Protein AF-A0A945GPC5-F1 (afdb_monomer_lite)

Structure (mmCIF, N/CA/C/O backbone):
data_AF-A0A945GPC5-F1
#
_entry.id   AF-A0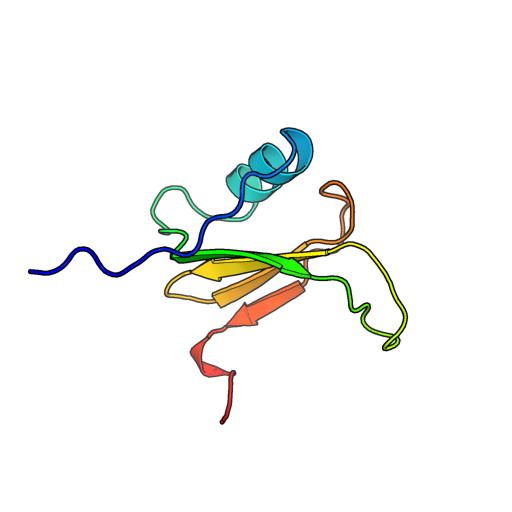A945GPC5-F1
#
loop_
_atom_site.group_PDB
_atom_site.id
_atom_site.type_symbol
_atom_site.label_atom_id
_atom_site.label_alt_id
_atom_site.label_comp_id
_atom_site.label_asym_id
_atom_site.label_entity_id
_atom_site.label_seq_id
_atom_site.pdbx_PDB_ins_code
_atom_site.Cartn_x
_atom_site.Cartn_y
_atom_site.Cartn_z
_atom_site.occupancy
_atom_site.B_iso_or_equiv
_atom_site.auth_seq_id
_atom_site.auth_comp_id
_atom_site.auth_asym_id
_atom_site.auth_atom_id
_atom_site.pdbx_PDB_model_num
ATOM 1 N N . MET A 1 1 ? 2.866 10.065 25.172 1.00 41.53 1 MET A N 1
ATOM 2 C CA . MET A 1 1 ? 2.486 8.985 24.243 1.00 41.53 1 MET A CA 1
ATOM 3 C C . MET A 1 1 ? 3.633 8.863 23.265 1.00 41.53 1 MET A C 1
ATOM 5 O O . MET A 1 1 ? 3.978 9.880 22.674 1.00 41.53 1 MET A O 1
ATOM 9 N N . ALA A 1 2 ? 4.328 7.724 23.234 1.00 45.25 2 ALA A N 1
ATOM 10 C CA . ALA A 1 2 ? 5.422 7.527 22.286 1.00 45.25 2 ALA A CA 1
ATOM 11 C C . ALA A 1 2 ? 4.834 7.628 20.876 1.00 45.25 2 ALA A C 1
ATOM 13 O O . ALA A 1 2 ? 3.757 7.084 20.643 1.00 45.25 2 ALA A O 1
ATOM 14 N N . ALA A 1 3 ? 5.479 8.379 19.985 1.00 51.38 3 ALA A N 1
ATOM 15 C CA . ALA A 1 3 ? 5.131 8.330 1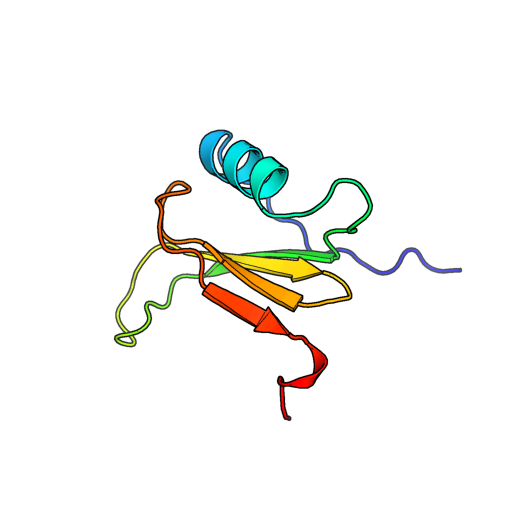8.575 1.00 51.38 3 ALA A CA 1
ATOM 16 C C . ALA A 1 3 ? 5.238 6.861 18.153 1.00 51.38 3 ALA A C 1
ATOM 18 O O . ALA A 1 3 ? 6.314 6.281 18.277 1.00 51.38 3 ALA A O 1
ATOM 19 N N . GLU A 1 4 ? 4.121 6.242 17.772 1.00 58.09 4 GLU A N 1
ATOM 20 C CA . GLU A 1 4 ? 4.136 4.909 17.174 1.00 58.09 4 GLU A CA 1
ATOM 21 C C . GLU A 1 4 ? 5.129 4.961 16.009 1.00 58.09 4 GLU A C 1
ATOM 23 O O . GLU A 1 4 ? 4.987 5.798 15.113 1.00 58.09 4 GLU A O 1
ATOM 28 N N . GLU A 1 5 ? 6.200 4.168 16.076 1.00 65.75 5 GLU A N 1
ATOM 29 C CA . GLU A 1 5 ? 7.246 4.158 15.054 1.00 65.75 5 GLU A CA 1
ATOM 30 C C . GLU A 1 5 ? 6.628 3.741 13.716 1.00 65.75 5 GLU A C 1
ATOM 32 O O . GLU A 1 5 ? 6.336 2.571 13.474 1.00 65.75 5 GLU A O 1
ATOM 37 N N . ARG A 1 6 ? 6.392 4.727 12.846 1.00 81.69 6 ARG A N 1
ATOM 38 C CA . ARG A 1 6 ? 5.972 4.502 11.464 1.00 81.69 6 ARG A CA 1
ATOM 39 C C . ARG A 1 6 ? 7.179 4.025 10.672 1.00 81.69 6 ARG A C 1
ATOM 41 O O . ARG A 1 6 ? 8.229 4.667 10.697 1.00 81.69 6 ARG A O 1
ATOM 48 N N . LEU A 1 7 ? 7.015 2.944 9.921 1.00 88.94 7 LEU A N 1
ATOM 49 C CA . LEU A 1 7 ? 8.057 2.426 9.041 1.00 88.94 7 LEU A CA 1
ATOM 50 C C . LEU A 1 7 ? 7.774 2.900 7.617 1.00 88.94 7 LEU A C 1
ATOM 52 O O . LEU A 1 7 ? 7.061 2.235 6.873 1.00 88.94 7 LEU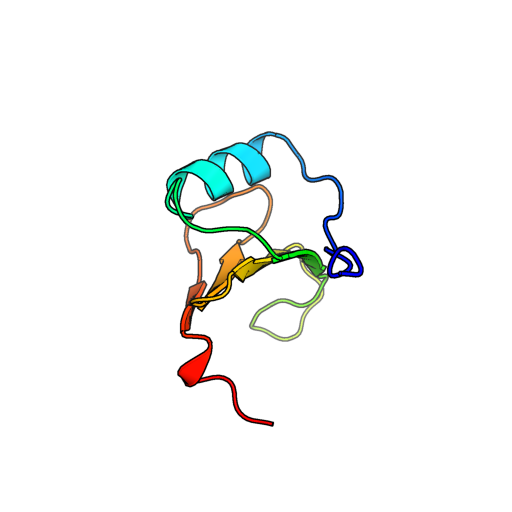 A O 1
ATOM 56 N N . GLN A 1 8 ? 8.278 4.079 7.255 1.00 91.69 8 GLN A N 1
ATOM 57 C CA . GLN A 1 8 ? 8.040 4.674 5.938 1.00 91.69 8 GLN A CA 1
ATOM 58 C C . GLN A 1 8 ? 9.351 4.898 5.189 1.00 91.69 8 GLN A C 1
ATOM 60 O O . GLN A 1 8 ? 10.033 5.905 5.376 1.00 91.69 8 GLN A O 1
ATOM 65 N N . GLU A 1 9 ? 9.679 3.974 4.297 1.00 90.25 9 GLU A N 1
ATOM 66 C CA . GLU A 1 9 ? 10.795 4.123 3.369 1.00 90.25 9 GLU A CA 1
ATOM 67 C C . GLU A 1 9 ? 10.485 5.201 2.320 1.00 90.25 9 GLU A C 1
ATOM 69 O O . GLU A 1 9 ? 9.316 5.411 1.980 1.00 90.25 9 GLU A O 1
ATOM 74 N N . PRO A 1 10 ? 11.491 5.926 1.806 1.00 90.50 10 PRO A N 1
ATOM 75 C CA . PRO A 1 10 ? 11.293 6.864 0.706 1.00 90.50 10 PRO A CA 1
ATOM 76 C C . PRO A 1 10 ? 10.875 6.113 -0.562 1.00 90.50 10 PRO A C 1
ATOM 78 O O . PRO A 1 10 ? 11.526 5.146 -0.946 1.00 90.50 10 PRO A O 1
ATOM 81 N N . ALA A 1 11 ? 9.817 6.577 -1.229 1.00 88.12 11 ALA A N 1
ATOM 82 C CA . ALA A 1 11 ? 9.306 5.961 -2.450 1.00 88.12 11 ALA A CA 1
ATOM 83 C C . ALA A 1 11 ? 9.506 6.879 -3.670 1.00 88.12 11 ALA A C 1
ATOM 85 O O . ALA A 1 11 ? 9.506 8.104 -3.525 1.00 88.12 11 ALA A O 1
ATOM 86 N N . PRO A 1 12 ? 9.656 6.325 -4.887 1.00 89.38 12 PRO A N 1
ATOM 87 C CA . PRO A 1 12 ? 9.641 7.114 -6.114 1.00 89.38 12 PRO A CA 1
ATOM 88 C C . PRO A 1 12 ? 8.336 7.906 -6.267 1.00 89.38 12 PRO A C 1
ATOM 90 O O . PRO A 1 12 ? 7.266 7.428 -5.893 1.00 89.38 12 PRO A O 1
ATOM 93 N N . ALA A 1 13 ? 8.402 9.078 -6.904 1.00 89.12 13 ALA A N 1
ATOM 94 C CA . ALA A 1 13 ? 7.250 9.975 -7.054 1.00 89.12 13 ALA A CA 1
ATOM 95 C C . ALA A 1 13 ? 6.023 9.309 -7.708 1.00 89.12 13 ALA A C 1
ATOM 97 O O . ALA A 1 13 ? 4.894 9.597 -7.322 1.00 89.12 13 ALA A O 1
ATOM 98 N N . ALA A 1 14 ? 6.233 8.395 -8.663 1.00 87.62 14 ALA A N 1
ATOM 99 C CA . ALA A 1 14 ? 5.152 7.640 -9.300 1.00 87.62 14 ALA A CA 1
ATOM 100 C C . ALA A 1 14 ? 4.393 6.747 -8.302 1.00 87.62 14 ALA A C 1
ATOM 102 O O . ALA A 1 14 ? 3.165 6.689 -8.321 1.00 87.62 14 ALA A O 1
ATOM 103 N N . VAL A 1 15 ? 5.119 6.111 -7.380 1.00 87.06 15 VAL A N 1
ATOM 104 C CA . VAL A 1 15 ? 4.539 5.282 -6.318 1.00 87.06 15 VAL A CA 1
ATOM 105 C C . VAL A 1 15 ? 3.801 6.160 -5.315 1.00 87.06 15 VAL A C 1
ATOM 107 O O . VAL A 1 15 ? 2.679 5.836 -4.944 1.00 87.06 15 VAL A O 1
ATOM 110 N N . GLU A 1 16 ? 4.377 7.297 -4.915 1.00 89.31 16 GLU A N 1
ATOM 111 C CA . GLU A 1 16 ? 3.700 8.237 -4.012 1.00 89.31 16 GLU A CA 1
ATOM 112 C C . GLU A 1 16 ? 2.398 8.780 -4.608 1.00 89.31 16 GLU A C 1
ATOM 114 O O . GLU A 1 16 ? 1.384 8.866 -3.915 1.00 89.31 16 GLU A O 1
ATOM 119 N N . GLU A 1 17 ? 2.402 9.104 -5.899 1.00 89.25 17 GLU A N 1
ATOM 120 C CA . GLU A 1 17 ? 1.206 9.555 -6.602 1.00 89.25 17 GLU A CA 1
ATOM 121 C C . GLU A 1 17 ? 0.144 8.456 -6.661 1.00 89.25 17 GLU A C 1
ATOM 123 O O . GLU A 1 17 ? -1.012 8.691 -6.307 1.00 89.25 17 GLU A O 1
ATOM 128 N N . LYS A 1 18 ? 0.539 7.229 -7.014 1.00 88.88 18 LYS A N 1
ATOM 129 C CA . LYS A 1 18 ? -0.372 6.082 -7.025 1.00 88.88 18 LYS A CA 1
ATOM 130 C C . LYS A 1 18 ? -0.959 5.811 -5.640 1.00 88.88 18 LYS A C 1
ATOM 132 O O . LYS A 1 18 ? -2.153 5.553 -5.508 1.00 88.88 18 LYS A O 1
ATOM 137 N N . MET A 1 19 ? -0.143 5.933 -4.596 1.00 87.19 19 MET A N 1
ATOM 138 C CA . MET A 1 19 ? -0.592 5.800 -3.214 1.00 87.19 19 MET A CA 1
ATOM 139 C C . MET A 1 19 ? -1.637 6.855 -2.846 1.00 87.19 19 MET A C 1
ATOM 141 O O . MET A 1 19 ? -2.652 6.492 -2.261 1.00 87.19 19 MET A O 1
ATOM 145 N N . ARG A 1 20 ? -1.444 8.126 -3.227 1.00 87.31 20 ARG A N 1
ATOM 146 C CA . ARG A 1 20 ? -2.438 9.195 -2.994 1.00 87.31 20 ARG A CA 1
ATOM 147 C C . ARG A 1 20 ? -3.774 8.948 -3.695 1.00 87.31 20 ARG A C 1
ATOM 149 O O . ARG A 1 20 ? -4.794 9.448 -3.239 1.00 87.31 20 ARG A O 1
ATOM 156 N N . GLN A 1 21 ? -3.770 8.209 -4.801 1.00 88.69 21 GLN A N 1
ATOM 157 C CA . GLN A 1 21 ? -4.985 7.871 -5.545 1.00 88.69 21 GLN A CA 1
ATOM 158 C C . GLN A 1 21 ? -5.761 6.705 -4.915 1.00 88.69 21 GLN A C 1
ATOM 160 O O . GLN A 1 21 ? -6.982 6.651 -5.038 1.00 88.69 21 GLN A O 1
ATOM 165 N N . ILE A 1 22 ? -5.063 5.767 -4.267 1.00 87.88 22 ILE A N 1
ATOM 166 C CA . ILE A 1 22 ? -5.650 4.522 -3.739 1.00 87.88 22 ILE A CA 1
ATOM 167 C C . ILE A 1 22 ? -5.994 4.643 -2.252 1.00 87.88 22 ILE A C 1
ATOM 169 O O . ILE A 1 22 ? -7.018 4.129 -1.791 1.00 87.88 22 ILE A O 1
ATOM 173 N N . VAL A 1 23 ? -5.134 5.311 -1.486 1.00 87.19 23 VAL A N 1
ATOM 174 C CA . VAL A 1 23 ? -5.318 5.539 -0.054 1.00 87.19 23 VAL A CA 1
ATOM 175 C C . VAL A 1 23 ? -6.120 6.821 0.123 1.00 87.19 23 VAL A C 1
ATOM 177 O O . VAL A 1 23 ? -5.728 7.882 -0.360 1.00 87.19 23 VAL A O 1
ATOM 180 N N . ALA A 1 24 ? -7.263 6.718 0.800 1.00 84.06 24 ALA A N 1
ATOM 181 C CA . ALA A 1 24 ? -8.108 7.872 1.064 1.00 84.06 24 ALA A CA 1
ATOM 182 C C . ALA A 1 24 ? -7.355 8.917 1.905 1.00 84.06 24 ALA A C 1
ATOM 184 O O . ALA A 1 24 ? -6.504 8.576 2.721 1.00 84.06 24 ALA A O 1
ATOM 185 N N . ALA A 1 25 ? -7.678 10.200 1.731 1.00 82.06 25 ALA A N 1
ATOM 186 C CA . ALA A 1 25 ? -6.974 11.285 2.421 1.00 82.06 25 ALA A CA 1
ATOM 187 C C . ALA A 1 25 ? -7.098 11.231 3.959 1.00 82.06 25 ALA A C 1
ATOM 189 O O . ALA A 1 25 ? -6.278 11.821 4.659 1.00 82.06 25 ALA A O 1
ATOM 190 N N . ASP A 1 26 ? -8.119 10.546 4.482 1.00 86.38 26 ASP A N 1
ATOM 191 C CA . ASP A 1 26 ? -8.331 10.290 5.910 1.00 86.38 26 ASP A CA 1
ATOM 192 C C . ASP A 1 26 ? -7.633 9.013 6.414 1.00 86.38 26 ASP A C 1
ATOM 194 O O . ASP A 1 26 ? -7.632 8.750 7.617 1.00 86.38 26 ASP A O 1
ATOM 198 N N . GLU A 1 27 ? -7.052 8.205 5.524 1.00 87.19 27 GLU A N 1
ATOM 199 C CA . GLU A 1 27 ? -6.296 7.013 5.895 1.00 87.19 27 GLU A CA 1
ATOM 200 C C . GLU A 1 27 ? -4.832 7.352 6.165 1.00 87.19 27 GLU A C 1
ATOM 202 O O . GLU A 1 27 ? -4.092 7.849 5.317 1.00 87.19 27 GLU A O 1
ATOM 207 N N . GLU A 1 28 ? -4.392 7.013 7.371 1.00 90.06 28 GLU A N 1
ATOM 208 C CA . GLU A 1 28 ? -2.997 7.120 7.754 1.00 90.06 28 GLU A CA 1
ATOM 209 C C . GLU A 1 28 ? -2.197 5.908 7.261 1.00 90.06 28 GLU A C 1
ATOM 211 O O . GLU A 1 28 ? -2.575 4.756 7.480 1.00 90.06 28 GLU A O 1
ATOM 216 N N . ILE A 1 29 ? -1.052 6.168 6.629 1.00 91.31 29 ILE A N 1
ATOM 217 C CA . ILE A 1 29 ? -0.091 5.131 6.246 1.00 91.31 29 ILE A CA 1
ATOM 218 C C . ILE A 1 29 ? 0.854 4.879 7.423 1.00 91.31 29 ILE A C 1
ATOM 220 O O . ILE A 1 29 ? 1.630 5.753 7.812 1.00 91.31 29 ILE A O 1
ATOM 224 N N . LEU A 1 30 ? 0.817 3.668 7.971 1.00 92.19 30 LEU A N 1
ATOM 225 C CA . LEU A 1 30 ? 1.664 3.250 9.090 1.00 92.19 30 LEU A CA 1
ATOM 226 C C . LEU A 1 30 ? 2.962 2.605 8.603 1.00 92.19 30 LEU A C 1
ATOM 228 O O . LEU A 1 30 ? 4.032 2.864 9.156 1.00 92.19 30 LEU A O 1
ATOM 232 N N . ILE A 1 31 ? 2.862 1.790 7.548 1.00 91.38 31 ILE A N 1
ATOM 233 C CA . ILE A 1 31 ? 3.996 1.098 6.933 1.00 91.38 31 ILE A CA 1
ATOM 234 C C . ILE A 1 31 ? 3.991 1.385 5.434 1.00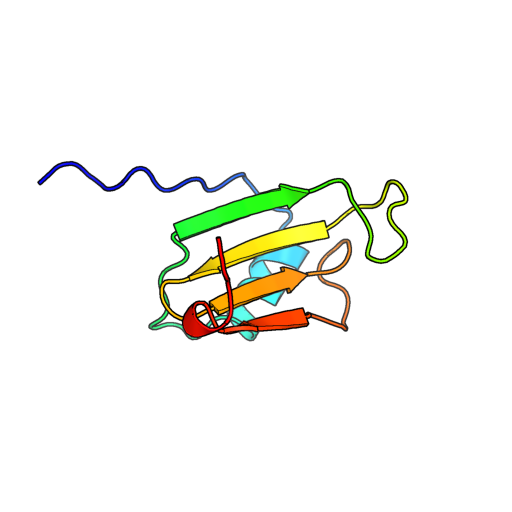 91.38 31 ILE A C 1
ATOM 236 O O . ILE A 1 31 ? 2.953 1.271 4.786 1.00 91.38 31 ILE A O 1
ATOM 240 N N . ARG A 1 32 ? 5.152 1.742 4.892 1.00 92.69 32 ARG A N 1
ATOM 241 C CA . ARG A 1 32 ? 5.455 1.819 3.464 1.00 92.69 32 ARG A CA 1
ATOM 242 C C . ARG A 1 32 ? 6.859 1.273 3.276 1.00 92.69 32 ARG A C 1
ATOM 244 O O . ARG A 1 32 ? 7.818 1.933 3.666 1.00 92.69 32 ARG A O 1
ATOM 251 N N . VAL A 1 33 ? 6.964 0.090 2.692 1.00 91.31 33 VAL A N 1
ATOM 252 C CA . VAL A 1 33 ? 8.248 -0.584 2.487 1.00 91.31 33 VAL A CA 1
ATOM 253 C C . VAL A 1 33 ? 8.332 -1.179 1.098 1.00 91.31 33 VAL A C 1
ATOM 255 O O . VAL A 1 33 ? 7.329 -1.627 0.529 1.00 91.31 33 VAL A O 1
ATOM 258 N N . PHE A 1 34 ? 9.545 -1.194 0.572 1.00 89.06 34 PHE A N 1
ATOM 259 C CA . PHE A 1 34 ? 9.882 -1.974 -0.596 1.00 89.06 34 PHE A CA 1
ATOM 260 C C . PHE A 1 34 ? 9.942 -3.463 -0.228 1.00 89.06 34 PHE A C 1
ATOM 262 O O . PHE A 1 34 ? 10.506 -3.842 0.798 1.00 89.06 34 PHE A O 1
ATOM 269 N N . ALA A 1 35 ? 9.364 -4.322 -1.064 1.00 84.38 35 ALA A N 1
ATOM 270 C CA . ALA A 1 35 ? 9.476 -5.769 -0.933 1.00 84.38 35 ALA A CA 1
ATOM 271 C C . ALA A 1 35 ? 9.885 -6.386 -2.273 1.00 84.38 35 ALA A C 1
ATOM 273 O O . ALA A 1 35 ? 9.435 -5.964 -3.337 1.00 84.38 35 ALA A O 1
ATOM 274 N N . ASP A 1 36 ? 10.740 -7.401 -2.203 1.00 77.94 36 ASP A N 1
ATOM 275 C CA . ASP A 1 36 ? 11.406 -8.025 -3.346 1.00 77.94 36 ASP A CA 1
ATOM 276 C C . ASP A 1 36 ? 10.763 -9.355 -3.773 1.00 77.94 36 ASP A C 1
ATOM 278 O O . ASP A 1 36 ? 11.353 -10.109 -4.546 1.00 77.94 36 ASP A O 1
ATOM 282 N N . LEU A 1 37 ? 9.549 -9.661 -3.301 1.00 68.62 37 LEU A N 1
ATOM 283 C CA . LEU A 1 37 ? 8.911 -10.964 -3.496 1.00 68.62 37 LEU A CA 1
ATOM 284 C C . LEU A 1 37 ? 7.603 -10.865 -4.283 1.00 68.62 37 LEU A C 1
ATOM 286 O O . LEU A 1 37 ? 6.607 -10.398 -3.742 1.00 68.62 37 LEU A O 1
ATOM 290 N N . THR A 1 38 ? 7.584 -11.374 -5.517 1.00 67.19 38 THR A N 1
ATOM 291 C CA . THR A 1 38 ? 6.398 -11.438 -6.400 1.00 67.19 38 THR A CA 1
ATOM 292 C C . THR A 1 38 ? 5.320 -12.433 -5.936 1.00 67.19 38 THR A C 1
ATOM 294 O O . THR A 1 38 ? 5.551 -13.235 -5.029 1.00 67.19 38 THR A O 1
ATOM 297 N N . GLU A 1 39 ? 4.135 -12.426 -6.567 1.00 64.94 39 GLU A N 1
ATOM 298 C CA . GLU A 1 39 ? 3.071 -13.409 -6.286 1.00 64.94 39 GLU A CA 1
ATOM 299 C C . GLU A 1 39 ? 3.521 -14.832 -6.652 1.00 64.94 39 GLU A C 1
ATOM 301 O O . GLU A 1 39 ? 3.196 -15.798 -5.963 1.00 64.94 39 GLU A O 1
ATOM 306 N N . GLU A 1 40 ? 4.380 -14.958 -7.664 1.00 70.31 40 GLU A N 1
ATOM 307 C CA . GLU A 1 40 ? 4.977 -16.211 -8.119 1.00 70.31 40 GLU A CA 1
ATOM 308 C C . GLU A 1 40 ? 6.179 -16.656 -7.269 1.00 70.31 40 GLU A C 1
ATOM 310 O O . GLU A 1 40 ? 6.892 -17.587 -7.653 1.00 70.31 40 GLU A O 1
ATOM 315 N N . ARG A 1 41 ? 6.431 -16.003 -6.122 1.00 63.34 41 ARG A N 1
ATOM 316 C CA . ARG A 1 41 ? 7.592 -16.243 -5.238 1.00 63.34 41 ARG A CA 1
ATOM 317 C C . ARG A 1 41 ? 8.940 -16.067 -5.946 1.00 63.34 41 ARG A C 1
ATOM 319 O O . ARG A 1 41 ? 9.936 -16.681 -5.566 1.00 63.34 41 ARG A O 1
ATOM 326 N N . ARG A 1 42 ? 8.973 -15.252 -6.999 1.00 66.56 42 ARG A N 1
ATOM 327 C CA . ARG A 1 42 ? 10.197 -14.824 -7.688 1.00 66.56 42 ARG A CA 1
ATOM 328 C C . ARG A 1 42 ? 10.638 -13.469 -7.157 1.00 66.56 42 ARG A C 1
ATOM 330 O O . ARG A 1 42 ? 9.812 -12.730 -6.622 1.00 66.56 42 ARG A O 1
ATOM 337 N N . PHE A 1 43 ? 11.901 -13.124 -7.383 1.00 56.72 43 PHE A N 1
ATOM 338 C CA . PHE A 1 43 ? 12.353 -11.750 -7.197 1.00 56.72 43 PHE A CA 1
ATOM 339 C C . PHE A 1 43 ? 11.529 -10.798 -8.066 1.00 56.72 43 PHE A C 1
ATOM 341 O O . PHE A 1 43 ? 11.352 -11.050 -9.259 1.00 56.72 43 PHE A O 1
ATOM 348 N N . GLY A 1 44 ? 11.032 -9.719 -7.473 1.00 66.81 44 GLY A N 1
ATOM 349 C CA . GLY A 1 44 ? 10.425 -8.619 -8.213 1.00 66.81 44 GLY A CA 1
ATOM 350 C C . GLY A 1 44 ? 9.965 -7.485 -7.313 1.00 66.81 44 GLY A C 1
ATOM 351 O O . GLY A 1 44 ? 9.743 -7.663 -6.119 1.00 66.81 44 GLY A O 1
ATOM 352 N N . ASN A 1 45 ? 9.855 -6.308 -7.918 1.00 77.25 45 ASN A N 1
ATOM 353 C CA . ASN A 1 45 ? 9.743 -5.037 -7.219 1.00 77.25 45 ASN A CA 1
ATOM 354 C C . ASN A 1 45 ? 8.283 -4.746 -6.864 1.00 77.25 45 ASN A C 1
ATOM 356 O O . ASN A 1 45 ? 7.432 -4.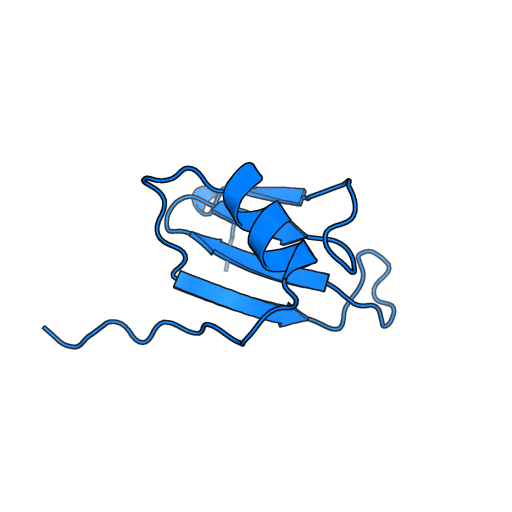640 -7.748 1.00 77.25 45 ASN A O 1
ATOM 360 N N . ARG A 1 46 ? 7.978 -4.595 -5.575 1.00 87.06 46 ARG A N 1
ATOM 361 C CA . ARG A 1 46 ? 6.651 -4.174 -5.109 1.00 87.06 46 ARG A CA 1
ATOM 362 C C . ARG A 1 46 ? 6.737 -3.280 -3.888 1.00 87.06 46 ARG A C 1
ATOM 364 O O . ARG A 1 46 ? 7.730 -3.275 -3.166 1.00 87.06 46 ARG A O 1
ATOM 371 N N . TRP A 1 47 ? 5.652 -2.562 -3.647 1.00 91.06 47 TRP A N 1
ATOM 372 C CA . TRP A 1 47 ? 5.474 -1.767 -2.442 1.00 91.06 47 TRP A CA 1
ATOM 373 C C . TRP A 1 47 ? 4.389 -2.376 -1.577 1.00 91.06 47 TRP A C 1
ATOM 375 O O . TRP A 1 47 ? 3.298 -2.674 -2.062 1.00 91.06 47 TRP A O 1
ATOM 385 N N . VAL A 1 48 ? 4.689 -2.541 -0.293 1.00 91.06 48 VAL A N 1
ATOM 386 C CA . VAL A 1 48 ? 3.708 -2.930 0.717 1.00 91.06 48 VAL A CA 1
ATOM 387 C C . VAL A 1 48 ? 3.367 -1.698 1.534 1.00 91.06 48 VAL A C 1
ATOM 389 O O . VAL A 1 48 ? 4.232 -1.092 2.169 1.00 91.06 48 VAL A O 1
ATOM 392 N N . ILE A 1 49 ? 2.091 -1.336 1.505 1.00 91.94 49 ILE A N 1
ATOM 393 C CA . ILE A 1 49 ? 1.529 -0.221 2.250 1.00 91.94 49 ILE A CA 1
ATOM 394 C C . ILE A 1 49 ? 0.543 -0.781 3.264 1.00 91.94 49 ILE A C 1
ATOM 396 O O . ILE A 1 49 ? -0.319 -1.583 2.917 1.00 91.94 49 ILE A O 1
ATOM 400 N N . VAL A 1 50 ? 0.646 -0.353 4.517 1.00 92.44 50 VAL A N 1
ATOM 401 C CA . VAL A 1 50 ? -0.283 -0.751 5.577 1.00 92.44 50 VAL A CA 1
ATOM 402 C C . VAL A 1 50 ? -0.934 0.488 6.158 1.00 92.44 50 VAL A C 1
ATOM 404 O O . VAL A 1 50 ? -0.253 1.411 6.609 1.00 92.44 50 VAL A O 1
ATOM 407 N N . THR A 1 51 ? -2.261 0.475 6.170 1.00 92.69 51 THR A N 1
ATOM 408 C CA . THR A 1 51 ? -3.098 1.425 6.905 1.00 92.69 51 THR A CA 1
ATOM 409 C C . THR A 1 51 ? -3.801 0.687 8.048 1.00 92.69 51 THR A C 1
ATOM 411 O O . THR A 1 51 ? -3.831 -0.548 8.056 1.00 92.69 51 THR A O 1
ATOM 414 N N . PRO A 1 52 ? -4.440 1.394 8.999 1.00 91.44 52 PRO A N 1
ATOM 415 C CA . PRO A 1 52 ? -5.271 0.747 10.015 1.00 91.44 52 PRO A CA 1
ATOM 416 C C . PRO A 1 52 ? -6.410 -0.117 9.447 1.00 91.44 52 PRO A C 1
ATOM 418 O O . PRO A 1 52 ? -6.992 -0.911 10.181 1.00 91.44 52 PRO A O 1
ATOM 421 N N . ARG A 1 53 ? -6.773 0.048 8.165 1.00 92.38 53 ARG A N 1
ATOM 422 C CA . ARG A 1 53 ? -7.909 -0.645 7.536 1.00 92.38 53 ARG A CA 1
ATOM 423 C C . ARG A 1 53 ? -7.482 -1.846 6.691 1.00 92.38 53 ARG A C 1
ATOM 425 O O . ARG A 1 53 ? -8.200 -2.846 6.652 1.00 92.38 53 ARG A O 1
ATOM 432 N N . ARG A 1 54 ? -6.351 -1.758 5.986 1.00 94.19 54 ARG A N 1
ATOM 433 C CA . ARG A 1 54 ? -5.960 -2.731 4.954 1.00 94.19 54 ARG A CA 1
ATOM 434 C C . ARG A 1 54 ? -4.465 -2.701 4.655 1.00 94.19 54 ARG A C 1
ATOM 436 O O . ARG A 1 54 ? -3.777 -1.716 4.915 1.00 94.19 54 ARG A O 1
ATOM 443 N N . VAL A 1 55 ? -3.999 -3.790 4.059 1.00 92.19 55 VAL A N 1
ATOM 444 C CA . VAL A 1 55 ? -2.716 -3.889 3.369 1.00 92.19 55 VAL A CA 1
ATOM 445 C C . VAL A 1 55 ? -2.965 -3.675 1.880 1.00 92.19 55 VAL A C 1
ATOM 447 O O . VAL A 1 55 ? -3.867 -4.288 1.311 1.00 92.19 55 VAL A O 1
ATOM 450 N N . VAL A 1 56 ? -2.170 -2.818 1.2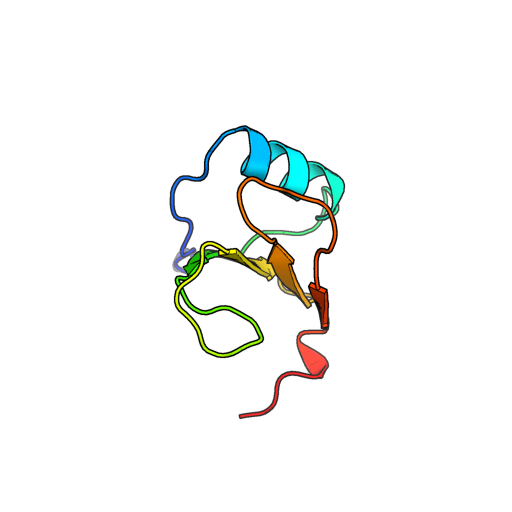53 1.00 91.69 56 VAL A N 1
ATOM 451 C CA . VAL A 1 56 ? -2.162 -2.587 -0.191 1.00 91.69 56 VAL A CA 1
ATOM 452 C C . VAL A 1 56 ? -0.808 -3.022 -0.731 1.00 91.69 56 VAL A C 1
ATOM 454 O O . VAL A 1 56 ? 0.231 -2.583 -0.239 1.00 91.69 56 VAL A O 1
ATOM 457 N N . VAL A 1 57 ? -0.816 -3.882 -1.743 1.00 89.81 57 VAL A N 1
ATOM 458 C CA . VAL A 1 57 ? 0.381 -4.299 -2.472 1.00 89.81 57 VAL A CA 1
ATOM 459 C C . VAL A 1 57 ? 0.343 -3.642 -3.841 1.00 89.81 57 VAL A C 1
ATOM 461 O O . VAL A 1 57 ? -0.522 -3.958 -4.657 1.00 89.81 57 VAL A O 1
ATOM 464 N N . LEU A 1 58 ? 1.268 -2.715 -4.083 1.00 88.75 58 LEU A N 1
ATOM 465 C CA . LEU A 1 58 ? 1.425 -2.074 -5.384 1.00 88.75 58 LEU A CA 1
ATOM 466 C C . LEU A 1 58 ? 2.499 -2.797 -6.200 1.00 88.75 58 LEU A C 1
ATOM 468 O O . LEU A 1 58 ? 3.607 -3.003 -5.688 1.00 88.75 58 LEU A O 1
ATOM 472 N N . PRO A 1 59 ? 2.204 -3.145 -7.462 1.00 81.81 59 PRO A N 1
ATOM 473 C CA . PRO A 1 59 ? 3.212 -3.586 -8.415 1.00 81.81 59 PRO A CA 1
ATOM 474 C C . PRO A 1 59 ? 4.266 -2.500 -8.681 1.00 81.81 59 PRO A C 1
ATOM 476 O O . PRO A 1 59 ? 4.130 -1.344 -8.266 1.00 81.81 59 PRO A O 1
ATOM 479 N N . GLU A 1 60 ? 5.329 -2.891 -9.380 1.00 78.56 60 GLU A N 1
ATOM 480 C CA . GLU A 1 60 ? 6.459 -2.033 -9.741 1.00 78.56 60 GLU A CA 1
ATOM 481 C C . GLU A 1 60 ? 6.031 -0.660 -10.287 1.00 78.56 60 GLU A C 1
ATOM 483 O O . GLU A 1 60 ? 5.049 -0.537 -11.018 1.00 78.56 60 GLU A O 1
ATOM 488 N N . GLU A 1 61 ? 6.775 0.381 -9.895 1.00 71.12 61 GLU A N 1
ATOM 489 C CA . GLU A 1 61 ? 6.631 1.766 -10.378 1.00 71.12 61 GLU A CA 1
ATOM 490 C C . GLU A 1 61 ? 5.209 2.368 -10.308 1.00 71.12 61 GLU A C 1
ATOM 492 O O . GLU A 1 61 ? 4.926 3.378 -10.948 1.00 71.12 61 GLU A O 1
ATOM 497 N N . GLY A 1 62 ? 4.311 1.809 -9.487 1.00 64.81 62 GLY A N 1
ATOM 498 C CA . GLY A 1 62 ? 2.932 2.297 -9.384 1.00 64.81 62 GLY A CA 1
ATOM 499 C C . GLY A 1 62 ? 2.044 1.870 -10.557 1.00 64.81 62 GLY A C 1
ATOM 500 O O . GLY A 1 62 ? 1.031 2.523 -10.827 1.00 64.81 62 GLY A O 1
ATOM 501 N N . ALA A 1 63 ? 2.408 0.782 -11.242 1.00 76.50 63 ALA A N 1
ATOM 502 C CA . ALA A 1 63 ? 1.577 0.162 -12.264 1.00 76.50 63 ALA A CA 1
ATOM 503 C C . ALA A 1 63 ? 0.194 -0.253 -11.719 1.00 76.50 63 ALA A C 1
ATOM 505 O O . ALA A 1 63 ? -0.027 -0.398 -10.512 1.00 76.50 63 ALA A O 1
ATOM 506 N N . ASP A 1 64 ? -0.764 -0.425 -12.632 1.00 75.88 64 ASP A N 1
ATOM 507 C CA . ASP A 1 64 ? -2.097 -0.928 -12.298 1.00 75.88 64 ASP A CA 1
ATOM 508 C C . ASP A 1 64 ? -2.050 -2.383 -11.809 1.00 75.88 64 ASP A C 1
ATOM 510 O O . ASP A 1 64 ? -1.132 -3.136 -12.130 1.00 75.88 64 ASP A O 1
ATOM 514 N N . GLY A 1 65 ? -3.069 -2.784 -11.042 1.00 79.50 65 GLY A N 1
ATOM 515 C CA . GLY A 1 65 ? -3.134 -4.117 -10.430 1.00 79.50 65 GLY A CA 1
ATOM 516 C C . GLY A 1 65 ? -2.773 -4.136 -8.946 1.00 79.50 65 GLY A C 1
ATOM 517 O O . GLY A 1 65 ? -2.197 -5.106 -8.464 1.00 79.50 65 GLY A O 1
ATOM 518 N N . ALA A 1 66 ? -3.100 -3.066 -8.218 1.00 86.38 66 ALA A N 1
ATOM 519 C CA . ALA A 1 66 ? -3.000 -3.049 -6.766 1.00 86.38 66 ALA A CA 1
ATOM 520 C C . ALA A 1 66 ? -3.854 -4.166 -6.149 1.00 86.38 66 ALA A C 1
ATOM 522 O O . ALA A 1 66 ? -5.035 -4.304 -6.475 1.00 86.38 66 ALA A O 1
ATOM 523 N N . VAL A 1 67 ? -3.264 -4.928 -5.231 1.00 88.12 67 VAL A N 1
ATOM 524 C CA . VAL A 1 67 ? -3.986 -5.924 -4.435 1.00 88.12 67 VAL A CA 1
ATOM 525 C C . VAL A 1 67 ? -4.281 -5.329 -3.072 1.00 88.12 67 VAL A C 1
ATOM 527 O O . VAL A 1 67 ? -3.382 -4.826 -2.402 1.00 88.12 67 VAL A O 1
ATOM 530 N N . GLU A 1 68 ? -5.535 -5.408 -2.644 1.00 91.25 68 GLU A N 1
ATOM 531 C CA . GLU A 1 68 ? -5.963 -4.900 -1.348 1.00 91.25 68 GLU A CA 1
ATOM 532 C C . GLU A 1 68 ? -6.496 -6.027 -0.473 1.00 91.25 68 GLU A C 1
ATOM 534 O O . GLU A 1 68 ? -7.379 -6.787 -0.871 1.00 91.25 68 GLU A O 1
ATOM 539 N N . VAL A 1 69 ? -5.977 -6.106 0.747 1.00 91.56 69 VAL A N 1
ATOM 540 C CA . VAL A 1 69 ? -6.373 -7.107 1.734 1.00 91.56 69 VAL A CA 1
ATOM 541 C C . VAL A 1 69 ? -6.799 -6.385 3.010 1.00 91.56 69 VAL A C 1
ATOM 543 O O . VAL A 1 69 ? -5.962 -5.744 3.650 1.00 91.56 69 VAL A O 1
ATOM 546 N N . PRO A 1 70 ? -8.078 -6.459 3.421 1.00 93.12 70 PRO A N 1
ATOM 547 C CA . PRO A 1 70 ? -8.521 -5.911 4.698 1.00 93.12 70 PRO A CA 1
ATOM 548 C C . PRO A 1 70 ? -7.692 -6.473 5.856 1.00 93.12 70 PRO A C 1
ATOM 550 O O . PRO A 1 70 ? -7.482 -7.683 5.934 1.00 93.12 70 PRO A O 1
ATOM 553 N N . ILE A 1 71 ? -7.267 -5.623 6.795 1.00 90.00 71 ILE A N 1
ATOM 554 C CA . ILE A 1 71 ? -6.391 -6.061 7.895 1.00 90.00 71 ILE A CA 1
ATOM 555 C C . ILE A 1 71 ? -7.070 -7.125 8.768 1.00 90.00 71 ILE A C 1
ATOM 557 O O . ILE A 1 71 ? -6.421 -8.030 9.278 1.00 90.00 71 ILE A O 1
ATOM 561 N N . ALA A 1 72 ? -8.403 -7.075 8.855 1.00 91.75 72 ALA A N 1
ATOM 562 C CA . ALA A 1 72 ? -9.226 -8.056 9.555 1.00 91.75 72 ALA A CA 1
ATOM 563 C C . ALA A 1 72 ? -9.143 -9.481 8.967 1.00 91.75 72 ALA A C 1
ATOM 565 O O . ALA A 1 72 ? -9.566 -10.429 9.623 1.00 91.75 72 ALA A O 1
ATOM 566 N N . GLN A 1 73 ? -8.631 -9.645 7.742 1.00 90.62 73 GLN A N 1
ATOM 567 C CA . GLN A 1 73 ? -8.440 -10.947 7.093 1.00 90.62 73 GLN A CA 1
ATOM 568 C C . GLN A 1 73 ? -7.025 -11.513 7.285 1.00 90.62 73 GLN A C 1
ATOM 570 O O . GLN A 1 73 ? -6.791 -12.677 6.958 1.00 90.62 73 GLN A O 1
ATOM 575 N N . VAL A 1 74 ? -6.084 -10.724 7.815 1.00 83.50 74 VAL A N 1
ATOM 576 C CA . VAL A 1 74 ? -4.711 -11.172 8.072 1.00 83.50 74 VAL A CA 1
ATOM 577 C C . VAL A 1 74 ? -4.696 -12.015 9.346 1.00 83.50 74 VAL A C 1
ATOM 579 O O . VAL A 1 74 ? -4.998 -11.529 10.434 1.00 83.50 74 VAL A O 1
ATOM 582 N N . GLN A 1 75 ? -4.361 -13.297 9.205 1.00 81.44 75 GLN A N 1
ATOM 583 C CA . GLN A 1 75 ? -4.264 -14.247 10.314 1.00 81.44 75 GLN A CA 1
ATOM 584 C C . GLN A 1 75 ? -2.799 -14.485 10.693 1.00 81.44 75 GLN A C 1
ATOM 586 O O . GLN A 1 75 ? -1.908 -14.355 9.852 1.00 81.44 75 GLN A O 1
ATOM 591 N N . ARG A 1 76 ? -2.568 -14.805 11.968 1.00 70.69 76 ARG A N 1
ATOM 592 C CA . ARG A 1 76 ? -1.246 -15.119 12.521 1.00 70.69 76 ARG A CA 1
ATOM 593 C C . ARG A 1 76 ? -0.831 -16.556 12.224 1.00 70.69 76 ARG A C 1
ATOM 595 O O . ARG A 1 76 ? -1.711 -17.437 12.328 1.00 70.69 76 ARG A O 1
#

Foldseek 3Di:
DPDLQAAADDDPPLQVVLCPVPADPPWDWRYWDWDQQDPVRHGATWIWTDTQFWIWIAHPSSDPDIDIGGPVPDDD

Sequence (76 aa):
MAAEERLQEPAPAAVEEKMRQIVAADEEILIRVFADLTEERRFGNRWVIVTPRRVVVLPEEGADGAVEVPIAQVQR

Radius of gyration: 12.53 Å; chains: 1; bounding box: 22×28×36 Å

pLDDT: mean 82.46, std 11.97, range [41.53, 94.19]

Secondary structure (DSSP, 8-state):
------EE----HHHHHHHHHHS-TTPPP-EEEEEEE-TTSSEEEEEEEE-SSEEEEEEGGG-S--EEEEGGG---